Protein 1WLU (pdb70)

B-factor: mean 20.01, std 8.67, range [10.66, 49.27]

Foldseek 3Di:
DDDVVCVVQAKDWPDADAQKTKIKHFAAQVQADPVQWGDPVSLVVQQVVRVCRNVCSVPDKDWDDKDKFFDDTHHGGWIKMWIKGWDADDDFKTKIKIFIDTPRDGGMIMITMITHD

Organism: Thermus thermophilus (strain ATCC 27634 / DSM 579 / HB8) (NCBI:txid300852)

Structure (mmCIF, N/CA/C/O backbone):
data_1WLU
#
_entry.id   1WLU
#
_cell.length_a   76.804
_cell.length_b   76.804
_cell.length_c   155.701
_cell.angle_alpha   90.00
_cell.angle_beta   90.00
_cell.angle_gamma   90.00
#
_symmetry.space_group_name_H-M   'I 41 2 2'
#
loop_
_entity.id
_entity.type
_entity.pdbx_description
1 polymer 'phenylacetic acid degradation protein PaaI'
2 non-polymer 'CHLORIDE ION'
3 non-polymer GLYCEROL
4 water water
#
loop_
_atom_site.group_PDB
_atom_site.id
_atom_site.type_symbol
_atom_site.label_atom_id
_atom_site.label_alt_id
_atom_site.label_comp_id
_atom_site.label_asym_id
_atom_site.label_entity_id
_atom_site.label_seq_id
_atom_site.pdbx_PDB_ins_code
_atom_site.Cartn_x
_atom_site.Cartn_y
_atom_site.Cartn_z
_atom_site.occupancy
_atom_site.B_iso_or_equiv
_atom_site.auth_seq_id
_atom_site.auth_comp_id
_atom_site.auth_asym_id
_atom_site.auth_atom_id
_atom_site.pdbx_PDB_model_num
ATOM 1 N N . MET A 1 1 ? -4.399 19.454 23.073 1.00 26.89 1 MET A N 1
ATOM 2 C CA . MET A 1 1 ? -4.139 18.166 22.368 1.00 26.35 1 MET A CA 1
ATOM 3 C C . MET A 1 1 ? -3.680 17.106 23.361 1.00 25.63 1 MET A C 1
ATOM 4 O O . MET A 1 1 ? -2.626 17.232 23.984 1.00 25.82 1 MET A O 1
ATOM 9 N N . ARG A 1 2 ? -4.491 16.067 23.511 1.00 23.74 2 ARG A N 1
ATOM 10 C CA . ARG A 1 2 ? -4.171 14.965 24.402 1.00 22.47 2 ARG A CA 1
ATOM 11 C C . ARG A 1 2 ? -4.475 13.674 23.661 1.00 20.67 2 ARG A C 1
ATOM 12 O O . ARG A 1 2 ? -5.598 13.464 23.200 1.00 22.32 2 ARG A O 1
ATOM 20 N N . ASP A 1 3 ? -3.470 12.819 23.529 1.00 18.70 3 ASP A N 1
ATOM 21 C CA . ASP A 1 3 ? -3.654 11.549 22.842 1.00 17.15 3 ASP A CA 1
ATOM 22 C C . ASP A 1 3 ? -3.354 10.431 23.834 1.00 16.01 3 ASP A C 1
ATOM 23 O O . ASP A 1 3 ? -2.196 10.133 24.120 1.00 15.94 3 ASP A O 1
ATOM 28 N N . PRO A 1 4 ? -4.406 9.805 24.381 1.00 16.24 4 PRO A N 1
ATOM 29 C CA . PRO A 1 4 ? -4.248 8.720 25.353 1.00 15.91 4 PRO A CA 1
ATOM 30 C C . PRO A 1 4 ? -3.318 7.588 24.929 1.00 15.56 4 PRO A C 1
ATOM 31 O O . PRO A 1 4 ? -2.509 7.120 25.727 1.00 16.32 4 PRO A O 1
ATOM 35 N N . PHE A 1 5 ? -3.423 7.147 23.678 1.00 15.70 5 PHE A N 1
ATOM 36 C CA . PHE A 1 5 ? -2.577 6.054 23.214 1.00 15.07 5 PHE A CA 1
ATOM 37 C C . PHE A 1 5 ? -1.112 6.475 23.113 1.00 14.60 5 PHE A C 1
ATOM 38 O O . PHE A 1 5 ? -0.216 5.713 23.474 1.00 14.71 5 PHE A O 1
ATOM 46 N N . MET A 1 6 ? -0.858 7.686 22.623 1.00 13.87 6 MET A N 1
ATOM 47 C CA . MET A 1 6 ? 0.518 8.162 22.545 1.00 13.85 6 MET A CA 1
ATOM 48 C C . MET A 1 6 ? 1.098 8.199 23.957 1.00 14.37 6 MET A C 1
ATOM 49 O O . MET A 1 6 ? 2.235 7.794 24.186 1.00 14.39 6 MET A O 1
ATOM 54 N N . GLU A 1 7 ? 0.304 8.693 24.901 1.00 15.81 7 GLU A N 1
ATOM 55 C CA . GLU A 1 7 ? 0.740 8.780 26.287 1.00 16.61 7 GLU A CA 1
ATOM 56 C C . GLU A 1 7 ? 1.013 7.388 26.857 1.00 15.99 7 GLU A C 1
ATOM 57 O O . GLU A 1 7 ? 2.027 7.170 27.522 1.00 16.84 7 GLU A O 1
ATOM 63 N N . ALA A 1 8 ? 0.117 6.447 26.579 1.00 15.99 8 ALA A N 1
ATOM 64 C CA . ALA A 1 8 ? 0.273 5.082 27.074 1.00 15.99 8 ALA A CA 1
ATOM 65 C C . ALA A 1 8 ? 1.528 4.411 26.519 1.00 16.68 8 ALA A C 1
ATOM 66 O O . ALA A 1 8 ? 2.143 3.583 27.193 1.00 16.89 8 ALA A O 1
ATOM 68 N N . LEU A 1 9 ? 1.905 4.770 25.293 1.00 15.35 9 LEU A N 1
ATOM 69 C CA . LEU A 1 9 ? 3.089 4.201 24.655 1.00 15.26 9 LEU A CA 1
ATOM 70 C C . LEU A 1 9 ? 4.374 4.943 25.016 1.00 15.12 9 LEU A C 1
ATOM 71 O O . LEU A 1 9 ? 5.463 4.532 24.616 1.00 15.94 9 LEU A O 1
ATOM 76 N N . GLY A 1 10 ? 4.237 6.038 25.762 1.00 15.60 10 GLY A N 1
ATOM 77 C CA . GLY A 1 10 ? 5.393 6.819 26.170 1.00 15.89 10 GLY A CA 1
ATOM 78 C C . GLY A 1 10 ? 5.980 7.686 25.071 1.00 15.55 10 GLY A C 1
ATOM 79 O O . GLY A 1 10 ? 7.154 8.051 25.119 1.00 16.38 10 GLY A O 1
ATOM 80 N N . LEU A 1 11 ? 5.161 8.030 24.085 1.00 15.49 11 LEU A N 1
ATOM 81 C CA . LEU A 1 11 ? 5.627 8.842 22.969 1.00 15.68 11 LEU A CA 1
ATOM 82 C C . LEU A 1 11 ? 5.658 10.328 23.304 1.00 16.70 11 LEU A C 1
ATOM 83 O O . LEU A 1 11 ? 4.881 10.811 24.132 1.00 18.74 11 LEU A O 1
ATOM 88 N N . LYS A 1 12 ? 6.570 11.044 22.655 1.00 15.83 12 LYS A N 1
ATOM 89 C CA . LYS A 1 12 ? 6.717 12.479 22.861 1.00 16.25 12 LYS A CA 1
ATOM 90 C C . LYS A 1 12 ? 6.866 13.167 21.513 1.00 16.19 12 LYS A C 1
ATOM 91 O O . LYS A 1 12 ? 7.303 12.554 20.540 1.00 16.18 12 LYS A O 1
ATOM 97 N N . VAL A 1 13 ? 6.492 14.439 21.454 1.00 14.93 13 VAL A N 1
ATOM 98 C CA . VAL A 1 13 ? 6.605 15.197 20.217 1.00 14.53 13 VAL A CA 1
ATOM 99 C C . VAL A 1 13 ? 7.910 15.982 20.240 1.00 14.42 13 VAL A C 1
ATOM 100 O O . VAL A 1 13 ? 8.196 16.690 21.208 1.00 13.70 13 VAL A O 1
ATOM 104 N N . LEU A 1 14 ? 8.712 15.841 19.189 1.00 13.83 14 LEU A N 1
ATOM 105 C CA . LEU A 1 14 ? 9.980 16.555 19.103 1.00 14.23 14 LEU A CA 1
ATOM 106 C C . LEU A 1 14 ? 9.875 17.745 18.160 1.00 14.52 14 LEU A C 1
ATOM 107 O O . LEU A 1 14 ? 10.744 18.616 18.151 1.00 15.95 14 LEU A O 1
ATOM 112 N N . HIS A 1 15 ? 8.818 17.776 17.356 1.00 14.08 15 HIS A N 1
ATOM 113 C CA . HIS A 1 15 ? 8.616 18.887 16.440 1.00 14.60 15 HIS A CA 1
ATOM 114 C C . HIS A 1 15 ? 7.214 18.880 15.860 1.00 14.72 15 HIS A C 1
ATOM 115 O O . HIS A 1 15 ? 6.640 17.825 15.594 1.00 13.49 15 HIS A O 1
ATOM 122 N N . LEU A 1 16 ? 6.651 20.071 15.699 1.00 14.29 16 LEU A N 1
ATOM 123 C CA . LEU A 1 16 ? 5.332 20.218 15.108 1.00 14.64 16 LEU A CA 1
ATOM 124 C C . LEU A 1 16 ? 5.293 21.584 14.453 1.00 16.03 16 LEU A C 1
ATOM 125 O O . LEU A 1 16 ? 5.555 22.600 15.097 1.00 16.18 16 LEU A O 1
ATOM 130 N N . ALA A 1 17 ? 4.991 21.596 13.163 1.00 14.71 17 ALA A N 1
ATOM 131 C CA . ALA A 1 17 ? 4.911 22.826 12.390 1.00 14.96 17 ALA A CA 1
ATOM 132 C C . ALA A 1 17 ? 3.929 22.554 11.262 1.00 15.46 17 ALA A C 1
ATOM 133 O O . ALA A 1 17 ? 3.513 21.415 11.062 1.00 14.97 17 ALA A O 1
ATOM 135 N N . PRO A 1 18 ? 3.537 23.591 10.512 1.00 15.08 18 PRO A N 1
ATOM 136 C CA . PRO A 1 18 ? 2.588 23.368 9.419 1.00 14.65 18 PRO A CA 1
ATOM 137 C C . PRO A 1 18 ? 3.018 22.262 8.456 1.00 14.50 18 PRO A C 1
ATOM 138 O O . PRO A 1 18 ? 4.066 22.355 7.814 1.00 15.68 18 PRO A O 1
ATOM 142 N N . GLY A 1 19 ? 2.206 21.209 8.387 1.00 13.78 19 GLY A N 1
ATOM 143 C CA . GLY A 1 19 ? 2.476 20.092 7.495 1.00 14.19 19 GLY A CA 1
ATOM 144 C C . GLY A 1 19 ? 3.544 19.092 7.905 1.00 14.47 19 GLY A C 1
ATOM 145 O O . GLY A 1 19 ? 3.859 18.186 7.131 1.00 15.91 19 GLY A O 1
ATOM 146 N N . GLU A 1 20 ? 4.102 19.223 9.104 1.00 14.45 20 GLU A N 1
ATOM 147 C CA . GLU A 1 20 ? 5.144 18.297 9.527 1.00 15.84 20 GLU A CA 1
ATOM 148 C C . GLU A 1 20 ? 5.178 18.039 11.027 1.00 14.98 20 GLU A C 1
ATOM 149 O O . GLU A 1 20 ? 4.701 18.850 11.823 1.00 15.13 20 GLU A O 1
ATOM 155 N N . ALA A 1 21 ? 5.743 16.900 11.410 1.00 13.82 21 ALA A N 1
ATOM 156 C CA . ALA A 1 21 ? 5.839 16.538 12.815 1.00 13.87 21 ALA A CA 1
ATOM 157 C C . ALA A 1 21 ? 6.845 15.423 13.033 1.00 14.03 21 ALA A C 1
ATOM 158 O O . ALA A 1 21 ? 7.084 14.606 12.145 1.00 15.25 21 ALA A O 1
ATOM 160 N N . VAL A 1 22 ? 7.448 15.412 14.215 1.00 14.00 22 VAL A N 1
ATOM 161 C CA . VAL A 1 22 ? 8.389 14.368 14.592 1.00 13.94 22 VAL A CA 1
ATOM 162 C C . VAL A 1 22 ? 7.934 13.858 15.951 1.00 14.89 22 VAL A C 1
ATOM 163 O O . VAL A 1 22 ? 7.725 14.643 16.881 1.00 14.87 22 VAL A O 1
ATOM 167 N N . VAL A 1 23 ? 7.752 12.546 16.049 1.00 13.51 23 VAL A N 1
ATOM 168 C CA . VAL A 1 23 ? 7.330 11.896 17.284 1.00 14.19 23 VAL A CA 1
ATOM 169 C C . VAL A 1 23 ? 8.408 10.888 17.641 1.00 15.47 23 VAL A C 1
ATOM 170 O O . VAL A 1 23 ? 8.923 10.189 16.768 1.00 15.88 23 VAL A O 1
ATOM 174 N N . ALA A 1 24 ? 8.757 10.817 18.920 1.00 14.78 2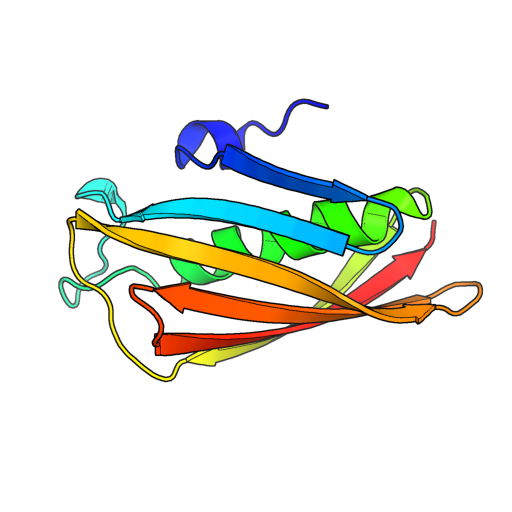4 ALA A N 1
ATOM 175 C CA . ALA A 1 24 ? 9.799 9.904 19.362 1.00 15.34 24 ALA A CA 1
ATOM 176 C C . ALA A 1 24 ? 9.349 9.015 20.504 1.00 15.26 24 ALA A C 1
ATOM 177 O O . ALA A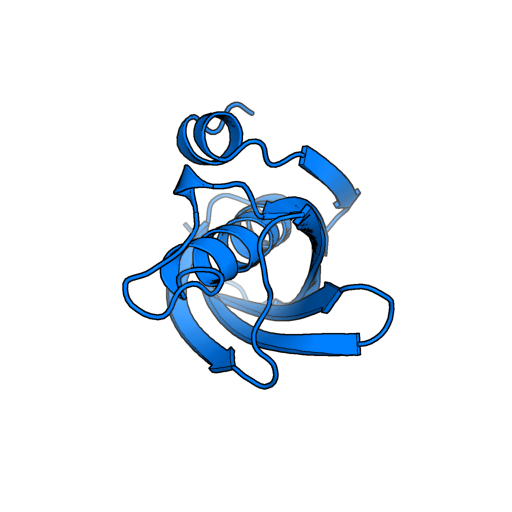 1 24 ? 8.418 9.340 21.242 1.00 16.04 24 ALA A O 1
ATOM 179 N N . GLY A 1 25 ? 10.027 7.885 20.644 1.00 15.11 25 GLY A N 1
ATOM 180 C CA . GLY A 1 25 ? 9.704 6.963 21.711 1.00 17.02 25 GLY A CA 1
ATOM 181 C C . GLY A 1 25 ? 10.850 6.001 21.926 1.00 17.52 25 GLY A C 1
ATOM 182 O O . GLY A 1 25 ? 11.848 6.037 21.209 1.00 19.57 25 GLY A O 1
ATOM 183 N N . GLU A 1 26 ? 10.716 5.153 22.934 1.00 17.54 26 GLU A N 1
ATOM 184 C CA . GLU A 1 26 ? 11.735 4.160 23.223 1.00 18.82 26 GLU A CA 1
ATOM 185 C C . GLU A 1 26 ? 11.026 2.819 23.265 1.00 17.77 26 GLU A C 1
ATOM 186 O O . GLU A 1 26 ? 9.914 2.720 23.783 1.00 18.26 26 GLU A O 1
ATOM 192 N N . VAL A 1 27 ? 11.654 1.796 22.700 1.00 16.49 27 VAL A N 1
ATOM 193 C CA . VAL A 1 27 ? 11.062 0.467 22.707 1.00 17.07 27 VAL A CA 1
ATOM 194 C C . VAL A 1 27 ? 11.202 -0.101 24.115 1.00 16.61 27 VAL A C 1
ATOM 195 O O . VAL A 1 27 ? 12.314 -0.329 24.592 1.00 19.21 27 VAL A O 1
ATOM 199 N N . ARG A 1 28 ? 10.071 -0.301 24.781 1.00 16.42 28 ARG A N 1
ATOM 200 C CA . ARG A 1 28 ? 10.066 -0.844 26.134 1.00 17.41 28 ARG A CA 1
ATOM 201 C C . ARG A 1 28 ? 9.776 -2.338 26.083 1.00 17.56 28 ARG A C 1
ATOM 202 O O . ARG A 1 28 ? 9.453 -2.886 25.028 1.00 16.90 28 ARG A O 1
ATOM 210 N N . ALA A 1 29 ? 9.889 -2.994 27.232 1.00 17.70 29 ALA A N 1
ATOM 211 C CA . ALA A 1 29 ? 9.642 -4.426 27.321 1.00 18.01 29 ALA A CA 1
ATOM 212 C C . ALA A 1 29 ? 8.236 -4.798 26.856 1.00 17.69 29 ALA A C 1
ATOM 213 O O . ALA A 1 29 ? 8.042 -5.834 26.218 1.00 18.38 29 ALA A O 1
ATOM 215 N N . ASP A 1 30 ? 7.260 -3.952 27.173 1.00 18.20 30 ASP A N 1
ATOM 216 C CA . ASP A 1 30 ? 5.873 -4.211 26.799 1.00 18.87 30 ASP A CA 1
ATOM 217 C C . ASP A 1 30 ? 5.571 -3.929 25.330 1.00 17.33 30 ASP A C 1
ATOM 218 O O . ASP A 1 30 ? 4.444 -4.123 24.885 1.00 17.72 30 ASP A O 1
ATOM 223 N N . HIS A 1 31 ? 6.580 -3.486 24.586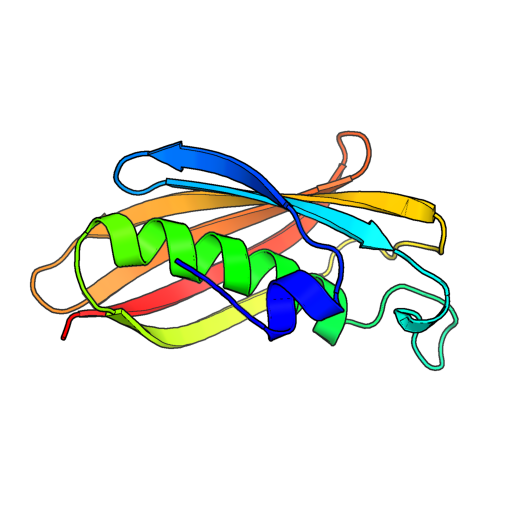 1.00 16.08 31 HIS A N 1
ATOM 224 C CA . HIS A 1 31 ? 6.414 -3.177 23.164 1.00 15.37 31 HIS A CA 1
ATOM 225 C C . HIS A 1 31 ? 6.947 -4.281 22.262 1.00 16.11 31 HIS A C 1
ATOM 226 O O . HIS A 1 31 ? 6.853 -4.186 21.038 1.00 16.31 31 HIS A O 1
ATOM 233 N N . LEU A 1 32 ? 7.507 -5.326 22.862 1.00 15.23 32 LEU A N 1
ATOM 234 C CA . LEU A 1 32 ? 8.058 -6.429 22.088 1.00 15.67 32 LEU A CA 1
ATOM 235 C C . LEU A 1 32 ? 6.984 -7.411 21.645 1.00 16.28 32 LEU A C 1
ATOM 236 O O . LEU A 1 32 ? 5.944 -7.545 22.290 1.00 16.91 32 LEU A O 1
ATOM 241 N N . ASN A 1 33 ? 7.248 -8.092 20.535 1.00 16.71 33 ASN A N 1
ATOM 242 C CA . ASN A 1 33 ? 6.320 -9.074 19.990 1.00 17.84 33 ASN A CA 1
ATOM 243 C C . ASN A 1 33 ? 6.785 -10.484 20.339 1.00 19.66 33 ASN A C 1
ATOM 244 O O . ASN A 1 33 ? 7.697 -10.664 21.147 1.00 19.93 33 ASN A O 1
ATOM 249 N N . LEU A 1 34 ? 6.158 -11.473 19.709 1.00 20.93 34 LEU A N 1
ATOM 250 C CA . LEU A 1 34 ? 6.489 -12.876 19.936 1.00 22.89 34 LEU A CA 1
ATOM 251 C C . LEU A 1 34 ? 7.891 -13.220 19.438 1.00 23.79 34 LEU A C 1
ATOM 252 O O . LEU A 1 34 ? 8.418 -14.287 19.749 1.00 25.37 34 LEU A O 1
ATOM 257 N N . HIS A 1 35 ? 8.486 -12.317 18.663 1.00 23.53 35 HIS A N 1
ATOM 258 C CA . HIS A 1 35 ? 9.828 -12.530 18.123 1.00 23.93 35 HIS A CA 1
ATOM 259 C C . HIS A 1 35 ? 10.890 -11.920 19.036 1.00 23.29 35 HIS A C 1
ATOM 260 O O . HIS A 1 35 ? 12.082 -12.198 18.889 1.00 24.42 35 HIS A O 1
ATOM 267 N N . GLY A 1 36 ? 10.460 -11.083 19.975 1.00 21.36 36 GLY A N 1
ATOM 268 C CA . GLY A 1 36 ? 11.407 -10.446 20.872 1.00 20.71 36 GLY A CA 1
ATOM 269 C C . GLY A 1 36 ? 11.930 -9.140 20.298 1.00 20.12 36 GLY A C 1
ATOM 270 O O . GLY A 1 36 ? 12.927 -8.595 20.772 1.00 21.13 36 GLY A O 1
ATOM 271 N N . THR A 1 37 ? 11.261 -8.644 19.263 1.00 19.52 37 THR A N 1
ATOM 272 C CA . THR A 1 37 ? 11.647 -7.388 18.629 1.00 18.69 37 THR A CA 1
ATOM 273 C C . THR A 1 37 ? 10.471 -6.426 18.744 1.00 16.68 37 THR A C 1
ATOM 274 O O . THR A 1 37 ? 9.376 -6.828 19.132 1.00 15.93 37 THR A O 1
ATOM 278 N N . ALA A 1 38 ? 10.690 -5.157 18.418 1.00 15.73 38 ALA A N 1
ATOM 279 C CA . ALA A 1 38 ? 9.612 -4.181 18.500 1.00 15.31 38 ALA A CA 1
ATOM 280 C C . ALA A 1 38 ? 8.433 -4.633 17.642 1.00 15.61 38 ALA A C 1
ATOM 281 O O . ALA A 1 38 ? 8.587 -4.905 16.451 1.00 16.72 38 ALA A O 1
ATOM 283 N N . HIS A 1 39 ? 7.258 -4.721 18.257 1.00 15.14 39 HIS A N 1
ATOM 284 C CA . HIS A 1 39 ? 6.048 -5.147 17.560 1.00 14.63 39 HIS A CA 1
ATOM 285 C C . HIS A 1 39 ? 5.755 -4.182 16.411 1.00 14.71 39 HIS A C 1
ATOM 286 O O . HIS A 1 39 ? 5.916 -2.966 16.549 1.00 14.79 39 HIS A O 1
ATOM 293 N N . GLY A 1 40 ? 5.338 -4.730 15.274 1.00 14.59 40 GLY A N 1
ATOM 294 C CA . GLY A 1 40 ? 5.035 -3.896 14.123 1.00 14.56 40 GLY A CA 1
ATOM 295 C C . GLY A 1 40 ? 4.003 -2.836 14.451 1.00 15.16 40 GLY A C 1
ATOM 296 O O . GLY A 1 40 ? 4.010 -1.744 13.875 1.00 15.04 40 GLY A O 1
ATOM 297 N N . GLY A 1 41 ? 3.107 -3.163 15.377 1.00 14.11 41 GLY A N 1
ATOM 298 C CA . GLY A 1 41 ? 2.070 -2.233 15.780 1.00 14.82 41 GLY A CA 1
ATOM 299 C C . GLY A 1 41 ? 2.615 -1.055 16.562 1.00 14.38 41 GLY A C 1
ATOM 300 O O . GLY A 1 41 ? 2.038 0.032 16.537 1.00 14.50 41 GLY A O 1
ATOM 301 N N . PHE A 1 42 ? 3.719 -1.266 17.273 1.00 14.45 42 PHE A N 1
ATOM 302 C CA . PHE A 1 42 ? 4.315 -0.176 18.032 1.00 13.41 42 PHE A CA 1
ATOM 303 C C . PHE A 1 42 ? 4.981 0.790 17.060 1.00 13.55 42 PHE A C 1
ATOM 304 O O . PHE A 1 42 ? 4.810 2.005 17.166 1.00 13.46 42 PHE A O 1
ATOM 312 N N . LEU A 1 43 ? 5.745 0.250 16.114 1.00 12.86 43 LEU A N 1
ATOM 313 C CA . LEU A 1 43 ? 6.420 1.089 15.133 1.00 13.05 43 LEU A CA 1
ATOM 314 C C . LEU A 1 43 ? 5.391 1.816 14.276 1.00 12.81 43 LEU A C 1
ATOM 315 O O . LEU A 1 43 ? 5.562 2.990 13.948 1.00 13.09 43 LEU A O 1
ATOM 320 N N . TYR A 1 44 ? 4.314 1.125 13.919 1.00 12.77 44 TYR A N 1
ATOM 321 C CA . TYR A 1 44 ? 3.270 1.757 13.127 1.00 13.18 44 TYR A CA 1
ATOM 322 C C . TYR A 1 44 ? 2.593 2.858 13.941 1.00 13.41 44 TYR A C 1
ATOM 323 O O . TYR A 1 44 ? 2.346 3.947 13.428 1.00 12.86 44 TYR A O 1
ATOM 332 N N . ALA A 1 45 ? 2.299 2.581 15.210 1.00 12.95 45 ALA A N 1
ATOM 333 C CA . ALA A 1 45 ? 1.653 3.576 16.061 1.00 13.18 45 ALA A CA 1
ATOM 334 C C . ALA A 1 45 ? 2.498 4.844 16.127 1.00 12.80 45 ALA A C 1
ATOM 335 O O . ALA A 1 45 ? 1.969 5.957 16.120 1.00 13.19 45 ALA A O 1
ATOM 337 N N . LEU A 1 46 ? 3.812 4.668 16.194 1.00 13.07 46 LEU A N 1
ATOM 338 C CA . LEU A 1 46 ? 4.734 5.795 16.242 1.00 12.68 46 LEU A CA 1
ATOM 339 C C . LEU A 1 46 ? 4.615 6.619 14.961 1.00 13.00 46 LEU A C 1
ATOM 340 O O . LEU A 1 46 ? 4.437 7.836 15.006 1.00 13.50 46 LEU A O 1
ATOM 345 N N . ALA A 1 47 ? 4.706 5.949 13.816 1.00 12.50 47 ALA A N 1
ATOM 346 C CA . ALA A 1 47 ? 4.612 6.635 12.532 1.00 12.56 47 ALA A CA 1
ATOM 347 C C . ALA A 1 47 ? 3.243 7.273 12.346 1.00 12.88 47 ALA A C 1
ATOM 348 O O . ALA A 1 47 ? 3.136 8.415 11.897 1.00 13.03 47 ALA A O 1
ATOM 350 N N . ASP A 1 48 ? 2.198 6.531 12.697 1.00 12.80 48 ASP A N 1
ATOM 351 C CA . ASP A 1 48 ? 0.832 7.014 12.565 1.00 13.20 48 ASP A CA 1
ATOM 352 C C . ASP A 1 48 ? 0.594 8.257 13.413 1.00 14.10 48 ASP A C 1
ATOM 353 O O . ASP A 1 48 ? -0.159 9.148 13.020 1.00 14.04 48 ASP A O 1
ATOM 358 N N . SER A 1 49 ? 1.231 8.314 14.578 1.00 13.59 49 SER A N 1
ATOM 359 C CA . SER A 1 49 ? 1.074 9.468 15.458 1.00 13.98 49 SER A CA 1
ATOM 360 C C . SER A 1 49 ? 1.683 10.721 14.826 1.00 13.60 49 SER A C 1
ATOM 361 O O . SER A 1 49 ? 1.093 11.799 14.892 1.00 13.99 49 SER A O 1
ATOM 364 N N . ALA A 1 50 ? 2.858 10.582 14.216 1.00 12.60 50 ALA A N 1
ATOM 365 C CA . ALA A 1 50 ? 3.501 11.718 13.558 1.00 12.22 50 ALA A CA 1
ATOM 366 C C . ALA A 1 50 ? 2.643 12.136 12.360 1.00 13.11 50 ALA A C 1
ATOM 367 O O . ALA A 1 50 ? 2.467 13.322 12.088 1.00 13.55 50 ALA A O 1
ATOM 369 N N . PHE A 1 51 ? 2.116 11.138 11.655 1.00 12.24 51 PHE A N 1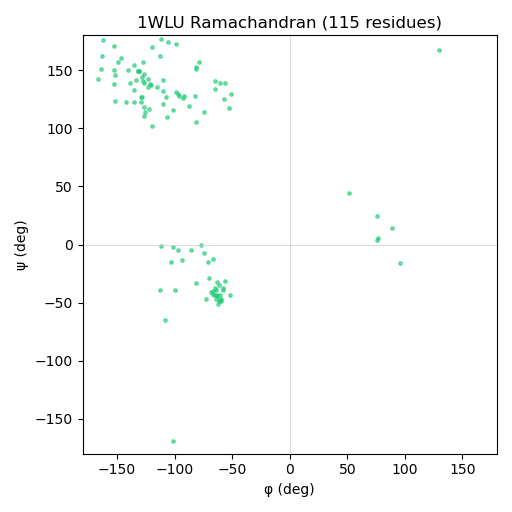
ATOM 370 C CA . PHE A 1 51 ? 1.242 11.318 10.496 1.00 12.17 51 PHE A CA 1
ATOM 371 C C . PHE A 1 51 ? -0.013 12.094 10.912 1.00 12.44 51 PHE A C 1
ATOM 372 O O . PHE A 1 51 ? -0.420 13.049 10.246 1.00 12.62 51 PHE A O 1
ATOM 380 N N . ALA A 1 52 ? -0.609 11.683 12.027 1.00 12.59 52 ALA A N 1
ATOM 381 C CA . ALA A 1 52 ? -1.807 12.331 12.546 1.00 14.10 52 ALA A CA 1
ATOM 382 C C . ALA A 1 52 ? -1.554 13.791 12.900 1.00 14.58 52 ALA A C 1
ATOM 383 O O . ALA A 1 52 ? -2.320 14.675 12.516 1.00 14.42 52 ALA A O 1
ATOM 385 N N . LEU A 1 53 ? -0.478 14.046 13.634 1.00 13.94 53 LEU A N 1
ATOM 386 C CA . LEU A 1 53 ? -0.164 15.411 14.028 1.00 14.60 53 LEU A CA 1
ATOM 387 C C . LEU A 1 53 ? 0.155 16.296 12.826 1.00 14.71 53 LEU A C 1
ATOM 388 O O . LEU A 1 53 ? -0.369 17.406 12.710 1.00 15.21 53 LEU A O 1
ATOM 393 N N . ALA A 1 54 ? 1.000 15.809 11.923 1.00 14.02 54 ALA A N 1
ATOM 394 C CA . ALA A 1 54 ? 1.355 16.596 10.747 1.00 14.59 54 ALA A CA 1
ATOM 395 C C . ALA A 1 54 ? 0.128 16.929 9.904 1.00 14.48 54 ALA A C 1
ATOM 396 O O . ALA A 1 54 ? -0.074 18.076 9.511 1.00 15.13 54 ALA A O 1
ATOM 398 N N . SER A 1 55 ? -0.695 15.926 9.623 1.00 13.82 55 SER A N 1
ATOM 399 C CA . SER A 1 55 ? -1.874 16.152 8.802 1.00 13.61 55 SER A CA 1
ATOM 400 C C . SER A 1 55 ? -2.902 17.074 9.448 1.00 14.64 55 SER A C 1
ATOM 401 O O . SER A 1 55 ? -3.519 17.893 8.767 1.00 15.80 55 SER A O 1
ATOM 404 N N . ASN A 1 56 ? -3.078 16.962 10.759 1.00 15.20 56 ASN A N 1
ATOM 405 C CA . ASN A 1 56 ? -4.063 17.795 11.427 1.00 15.44 56 ASN A CA 1
ATOM 406 C C . ASN A 1 56 ? -3.659 19.253 11.603 1.00 16.42 56 ASN A C 1
ATOM 407 O O . ASN A 1 56 ? -4.478 20.073 12.012 1.00 16.70 56 ASN A O 1
ATOM 412 N N . THR A 1 57 ? -2.412 19.589 11.283 1.00 15.32 57 THR A N 1
ATOM 413 C CA . THR A 1 57 ? -1.992 20.988 11.373 1.00 15.90 57 THR A CA 1
ATOM 414 C C . THR A 1 57 ? -2.681 21.752 10.243 1.00 16.85 57 THR A C 1
ATOM 415 O O . THR A 1 57 ? -2.711 22.981 10.247 1.00 18.51 57 THR A O 1
ATOM 419 N N . ARG A 1 58 ? -3.225 21.019 9.273 1.00 16.04 58 ARG A N 1
ATOM 420 C CA . ARG A 1 58 ? -3.912 21.631 8.133 1.00 16.33 58 ARG A CA 1
ATOM 421 C C . ARG A 1 58 ? -5.420 21.678 8.344 1.00 17.90 58 ARG A C 1
ATOM 422 O O . ARG A 1 58 ? -6.152 22.239 7.527 1.00 21.87 58 ARG A O 1
ATOM 430 N N . GLY A 1 59 ? -5.877 21.082 9.438 1.00 17.31 59 GLY A N 1
ATOM 431 C CA . GLY A 1 59 ? -7.298 21.034 9.727 1.00 18.39 59 GLY A CA 1
ATOM 432 C C . GLY A 1 59 ? -7.672 19.597 10.034 1.00 19.14 59 GLY A C 1
ATOM 433 O O . GLY A 1 59 ? -6.874 18.693 9.781 1.00 18.53 59 GLY A O 1
ATOM 434 N N . PRO A 1 60 ? -8.871 19.345 10.575 1.00 19.22 60 PRO A N 1
ATOM 435 C CA . PRO A 1 60 ? -9.311 17.986 10.906 1.00 19.04 60 PRO A CA 1
ATOM 436 C C . PRO A 1 60 ? -9.159 17.015 9.742 1.00 17.97 60 PRO A C 1
ATOM 437 O O . PRO A 1 60 ? -9.614 17.285 8.631 1.00 18.67 60 PRO A O 1
ATOM 441 N N . ALA A 1 61 ? -8.523 15.880 10.011 1.00 17.87 61 ALA A N 1
ATOM 442 C CA . ALA A 1 61 ? -8.306 14.874 8.979 1.00 18.04 61 ALA A CA 1
ATOM 443 C C . ALA A 1 61 ? -8.219 13.487 9.593 1.00 18.65 61 ALA A C 1
ATOM 444 O O . ALA A 1 61 ? -7.721 13.323 10.707 1.00 20.51 61 ALA A O 1
ATOM 446 N N . VAL A 1 62 ? -8.711 12.495 8.859 1.00 17.81 62 VAL A N 1
ATOM 447 C CA . VAL A 1 62 ? -8.676 11.114 9.317 1.00 18.24 62 VAL A CA 1
ATOM 448 C C . VAL A 1 62 ? -8.027 10.250 8.247 1.00 16.25 62 VAL A C 1
ATOM 449 O O . VAL A 1 62 ? -8.172 10.503 7.050 1.00 16.24 62 VAL A O 1
ATOM 453 N N . ALA A 1 63 ? -7.310 9.226 8.687 1.00 15.72 63 ALA A N 1
ATOM 454 C CA . ALA A 1 63 ? -6.623 8.337 7.766 1.00 14.17 63 ALA A CA 1
ATOM 455 C C . ALA A 1 63 ? -7.552 7.542 6.866 1.00 14.23 63 ALA A C 1
ATOM 456 O O . ALA A 1 63 ? -8.617 7.090 7.290 1.00 13.92 63 ALA A O 1
ATOM 458 N N . LEU A 1 64 ? -7.137 7.391 5.613 1.00 12.51 64 LEU A N 1
ATOM 459 C CA . LEU A 1 64 ? -7.867 6.593 4.641 1.00 12.41 64 LEU A CA 1
ATOM 460 C C . LEU A 1 64 ? -7.045 5.329 4.400 1.00 12.24 64 LEU A C 1
ATOM 461 O O . LEU A 1 64 ? -7.474 4.229 4.740 1.00 11.65 64 LEU A O 1
ATOM 466 N N . SER A 1 65 ? -5.850 5.500 3.837 1.00 12.13 65 SER A N 1
ATOM 467 C CA . SER A 1 65 ? -4.969 4.375 3.531 1.00 12.04 65 SER A CA 1
ATOM 468 C C . SER A 1 65 ? -3.529 4.650 3.934 1.00 12.09 65 SER A C 1
ATOM 469 O O . SER A 1 65 ? -2.985 5.710 3.628 1.00 12.27 65 SER A O 1
ATOM 472 N N . CYS A 1 66 ? -2.914 3.681 4.606 1.00 11.58 66 CYS A N 1
ATOM 473 C CA . CYS A 1 66 ? -1.532 3.813 5.047 1.00 12.08 66 CYS A CA 1
ATOM 474 C C . CYS A 1 66 ? -0.730 2.566 4.721 1.00 12.36 66 CYS A C 1
ATOM 475 O O . CYS A 1 66 ? -1.232 1.445 4.826 1.00 13.36 66 CYS A O 1
ATOM 478 N N . ARG A 1 67 ? 0.520 2.772 4.324 1.00 11.24 67 ARG A N 1
ATOM 479 C CA . ARG A 1 67 ? 1.423 1.677 3.999 1.00 11.34 67 ARG A CA 1
ATOM 480 C C . ARG A 1 67 ? 2.625 1.762 4.922 1.00 10.66 67 ARG A C 1
ATOM 481 O O . ARG A 1 67 ? 3.152 2.848 5.179 1.00 11.59 67 ARG A O 1
ATOM 489 N N . MET A 1 68 ? 3.048 0.612 5.429 1.00 11.26 68 MET A N 1
ATOM 490 C CA . MET A 1 68 ? 4.196 0.545 6.314 1.00 11.72 68 MET A CA 1
ATOM 491 C C . MET A 1 68 ? 5.172 -0.486 5.757 1.00 11.31 68 MET A C 1
ATOM 492 O O . MET A 1 68 ? 4.826 -1.663 5.618 1.00 10.91 68 MET A O 1
ATOM 497 N N . ASP A 1 69 ? 6.376 -0.034 5.417 1.00 11.17 69 ASP A N 1
ATOM 498 C CA . ASP A 1 69 ? 7.419 -0.909 4.891 1.00 11.29 69 ASP A CA 1
ATOM 499 C C . ASP A 1 69 ? 8.495 -1.032 5.964 1.00 11.76 69 ASP A C 1
ATOM 500 O O . ASP A 1 69 ? 9.073 -0.034 6.389 1.00 11.76 69 ASP A O 1
ATOM 505 N N . TYR A 1 70 ? 8.748 -2.262 6.400 1.00 11.33 70 TYR A N 1
ATOM 506 C CA . TYR A 1 70 ? 9.723 -2.540 7.456 1.00 11.41 70 TYR A CA 1
ATOM 507 C C . TYR A 1 70 ? 11.075 -2.957 6.897 1.00 11.73 70 TYR A C 1
ATOM 508 O O . TYR A 1 70 ? 11.152 -3.870 6.073 1.00 12.10 70 TYR A O 1
ATOM 517 N N . PHE A 1 71 ? 12.143 -2.308 7.363 1.00 12.26 71 PHE A N 1
ATOM 518 C CA . PHE A 1 71 ? 13.485 -2.622 6.868 1.00 12.70 71 PHE A CA 1
ATOM 519 C C . PHE A 1 71 ? 14.427 -3.264 7.877 1.00 14.34 71 PHE A C 1
ATOM 520 O O . PHE A 1 71 ? 15.210 -4.145 7.519 1.00 15.75 71 PHE A O 1
ATOM 528 N N . ARG A 1 72 ? 14.367 -2.812 9.126 1.00 16.05 72 ARG A N 1
ATOM 529 C CA . ARG A 1 72 ? 15.259 -3.329 10.159 1.00 17.35 72 ARG A CA 1
ATOM 530 C C . ARG A 1 72 ? 14.529 -3.529 11.480 1.00 17.34 72 ARG A C 1
ATOM 531 O O . ARG A 1 72 ? 13.707 -2.706 11.870 1.00 17.83 72 ARG A O 1
ATOM 539 N N . PRO A 1 73 ? 14.820 -4.632 12.185 1.00 17.43 73 PRO A N 1
ATOM 540 C CA . PRO A 1 73 ? 14.166 -4.891 13.470 1.00 18.13 73 PRO A CA 1
ATOM 541 C C . PRO A 1 73 ? 14.818 -4.062 14.575 1.00 17.57 73 PRO A C 1
ATOM 542 O O . PRO A 1 73 ? 15.969 -3.640 14.446 1.00 18.75 73 PRO A O 1
ATOM 546 N N . LEU A 1 74 ? 14.074 -3.817 15.648 1.00 16.74 74 LEU A N 1
ATOM 547 C CA . LEU A 1 74 ? 14.594 -3.057 16.782 1.00 17.88 74 LEU A CA 1
ATOM 548 C C . LEU A 1 74 ? 14.375 -3.833 18.071 1.00 17.31 74 LEU A C 1
ATOM 549 O O . LEU A 1 74 ? 13.368 -4.522 18.231 1.00 18.35 74 LEU A O 1
ATOM 554 N N . GLY A 1 75 ? 15.325 -3.718 18.991 1.00 17.82 75 GLY A N 1
ATOM 555 C CA . GLY A 1 75 ? 15.204 -4.418 20.255 1.00 18.59 75 GLY A CA 1
ATOM 556 C C . GLY A 1 75 ? 14.852 -3.477 21.388 1.00 18.99 75 GLY A C 1
ATOM 557 O O . GLY A 1 75 ? 14.802 -2.258 21.204 1.00 18.45 75 GLY A O 1
ATOM 558 N N . ALA A 1 76 ? 14.603 -4.040 22.565 1.00 19.91 76 ALA A N 1
ATOM 559 C CA . ALA A 1 76 ? 14.262 -3.236 23.728 1.00 20.21 76 ALA A CA 1
ATOM 560 C C . ALA A 1 76 ? 15.356 -2.208 23.987 1.00 19.52 76 ALA A C 1
ATOM 561 O O . ALA A 1 76 ? 16.546 -2.510 23.869 1.00 19.83 76 ALA A O 1
ATOM 563 N N . GLY A 1 77 ? 14.945 -0.992 24.330 1.00 18.94 77 GLY A N 1
ATOM 564 C CA . GLY A 1 77 ? 15.900 0.064 24.611 1.00 18.91 77 GLY A CA 1
ATOM 565 C C . GLY A 1 77 ? 16.195 0.982 23.441 1.00 19.20 77 GLY A C 1
ATOM 566 O O . GLY A 1 77 ? 16.744 2.068 23.622 1.00 20.43 77 GLY A O 1
ATOM 567 N N . ALA A 1 78 ? 15.833 0.557 22.236 1.00 17.76 78 ALA A N 1
ATOM 568 C CA . ALA A 1 78 ? 16.085 1.372 21.057 1.00 17.20 78 ALA A CA 1
ATOM 569 C C . ALA A 1 78 ? 15.288 2.670 21.076 1.00 17.21 78 ALA A C 1
ATOM 570 O O . ALA A 1 78 ? 14.095 2.676 21.389 1.00 17.73 78 ALA A O 1
ATOM 572 N N . ARG A 1 79 ? 15.968 3.766 20.758 1.00 17.80 79 ARG A N 1
ATOM 573 C CA . ARG A 1 79 ? 15.343 5.081 20.682 1.00 18.71 79 ARG A CA 1
ATOM 574 C C . ARG A 1 79 ? 14.943 5.228 19.221 1.00 18.14 79 ARG A C 1
ATOM 575 O O . ARG A 1 79 ? 15.777 5.075 18.326 1.00 19.11 79 ARG A O 1
ATOM 583 N N . VAL A 1 80 ? 13.674 5.524 18.976 1.00 16.66 80 VAL A N 1
ATOM 584 C CA . VAL A 1 80 ? 13.191 5.648 17.610 1.00 16.32 80 VAL A CA 1
ATOM 585 C C . VAL A 1 80 ? 12.380 6.923 17.400 1.00 15.66 80 VAL A C 1
ATOM 586 O O . VAL A 1 80 ? 11.735 7.422 18.322 1.00 15.37 80 VAL A O 1
ATOM 590 N N . GLU A 1 81 ? 12.432 7.444 16.178 1.00 14.76 81 GLU A N 1
ATOM 591 C CA . GLU A 1 81 ? 11.718 8.660 15.803 1.00 16.08 81 GLU A CA 1
ATOM 592 C C . GLU A 1 81 ? 10.947 8.450 14.509 1.00 14.18 81 GLU A C 1
ATOM 593 O O . GLU A 1 81 ? 11.360 7.668 13.653 1.00 15.02 81 GLU A O 1
ATOM 599 N N . ALA A 1 82 ? 9.830 9.155 14.374 1.00 13.16 82 ALA A N 1
ATOM 600 C CA . ALA A 1 82 ? 9.023 9.104 13.160 1.00 13.12 82 ALA A CA 1
ATOM 601 C C . ALA A 1 82 ? 8.944 10.548 12.672 1.00 13.42 82 ALA A C 1
ATOM 602 O O . ALA A 1 82 ? 8.417 11.423 13.366 1.00 13.76 82 ALA A O 1
ATOM 604 N N . ARG A 1 83 ? 9.495 10.790 11.487 1.00 12.51 83 ARG A N 1
ATOM 605 C CA . ARG A 1 83 ? 9.536 12.122 10.893 1.00 13.17 83 ARG A CA 1
ATOM 606 C C . ARG A 1 83 ? 8.553 12.229 9.738 1.00 13.01 83 ARG A C 1
ATOM 607 O O . ARG A 1 83 ? 8.765 11.638 8.677 1.00 12.84 83 ARG A O 1
ATOM 615 N N . ALA A 1 84 ? 7.484 12.993 9.946 1.00 12.51 84 ALA A N 1
ATOM 616 C CA . ALA A 1 84 ? 6.448 13.162 8.935 1.00 11.56 84 ALA A CA 1
ATOM 617 C C . ALA A 1 84 ? 6.590 14.453 8.144 1.00 13.06 84 ALA A C 1
ATOM 618 O O . ALA A 1 84 ? 6.769 15.528 8.717 1.00 13.63 84 ALA A O 1
ATOM 620 N N . VAL A 1 85 ? 6.518 14.331 6.823 1.00 12.52 85 VAL A N 1
ATOM 621 C CA . VAL A 1 85 ? 6.601 15.480 5.931 1.00 13.33 85 VAL A CA 1
ATOM 622 C C . VAL A 1 85 ? 5.450 15.391 4.936 1.00 13.91 85 VAL A C 1
ATOM 623 O O . VAL A 1 85 ? 5.006 14.302 4.572 1.00 14.08 85 VAL A O 1
ATOM 627 N N . GLU A 1 86 ? 4.971 16.546 4.496 1.00 13.36 86 GLU A N 1
ATOM 628 C CA . GLU A 1 86 ? 3.856 16.614 3.563 1.00 12.99 86 GLU A CA 1
ATOM 629 C C . GLU A 1 86 ? 4.304 16.405 2.120 1.00 13.97 86 GLU A C 1
ATOM 630 O O . GLU A 1 86 ? 5.220 17.076 1.643 1.00 15.72 86 GLU A O 1
ATOM 636 N N . VAL A 1 87 ? 3.645 15.473 1.436 1.00 13.11 87 VAL A N 1
ATOM 637 C CA . VAL A 1 87 ? 3.961 15.147 0.046 1.00 14.78 87 VAL A CA 1
ATOM 638 C C . VAL A 1 87 ? 2.980 15.830 -0.905 1.00 14.24 87 VAL A C 1
ATOM 639 O O . VAL A 1 87 ? 3.361 16.309 -1.974 1.00 14.95 87 VAL A O 1
ATOM 643 N N . ASN A 1 88 ? 1.713 15.868 -0.511 1.00 13.29 88 ASN A N 1
ATOM 644 C CA . ASN A 1 88 ? 0.680 16.499 -1.320 1.00 13.18 88 ASN A CA 1
ATOM 645 C C . ASN A 1 88 ? -0.450 16.998 -0.444 1.00 13.88 88 ASN A C 1
ATOM 646 O O . ASN A 1 88 ? -0.870 16.316 0.491 1.00 13.88 88 ASN A O 1
ATOM 651 N N . LEU A 1 89 ? -0.936 18.196 -0.747 1.00 14.57 89 LEU A N 1
ATOM 652 C CA . LEU A 1 89 ? -2.051 18.770 -0.014 1.00 14.61 89 LEU A CA 1
ATOM 653 C C . LEU A 1 89 ? -3.117 19.176 -1.025 1.00 15.37 89 LEU A C 1
ATOM 654 O O . LEU A 1 89 ? -2.918 20.100 -1.816 1.00 16.81 89 LEU A O 1
ATOM 659 N N . SER A 1 90 ? -4.235 18.459 -1.016 1.00 15.51 90 SER A N 1
ATOM 660 C CA . SER A 1 90 ? -5.343 18.753 -1.916 1.00 16.36 90 SER A CA 1
ATOM 661 C C . SER A 1 90 ? -6.505 19.272 -1.079 1.00 17.07 90 SER A C 1
ATOM 662 O O . SER A 1 90 ? -6.416 19.326 0.145 1.00 17.08 90 SER A O 1
ATOM 665 N N . ARG A 1 91 ? -7.593 19.653 -1.738 1.00 19.19 91 ARG A N 1
ATOM 666 C CA . ARG A 1 91 ? -8.751 20.180 -1.031 1.00 20.28 91 ARG A CA 1
ATOM 667 C C . ARG A 1 91 ? -9.378 19.202 -0.039 1.00 19.39 91 ARG A C 1
ATOM 668 O O . ARG A 1 91 ? -9.642 19.565 1.108 1.00 19.97 91 ARG A O 1
ATOM 676 N N . ARG A 1 92 ? -9.606 17.963 -0.467 1.00 18.40 92 ARG A N 1
ATOM 677 C CA . ARG A 1 92 ? -10.234 16.980 0.412 1.00 18.31 92 ARG A CA 1
ATOM 678 C C . ARG A 1 92 ? -9.356 15.816 0.862 1.00 15.75 92 ARG A C 1
ATOM 679 O O . ARG A 1 92 ? -9.808 14.959 1.621 1.00 16.45 92 ARG A O 1
ATOM 687 N N . THR A 1 93 ? -8.110 15.783 0.401 1.00 15.14 93 THR A N 1
ATOM 688 C CA . THR A 1 93 ? -7.187 14.718 0.787 1.00 15.02 93 THR A CA 1
ATOM 689 C C . THR A 1 93 ? -5.769 15.267 0.870 1.00 13.95 93 THR A C 1
ATOM 690 O O . THR A 1 93 ? -5.469 16.321 0.316 1.00 14.62 93 THR A O 1
ATOM 694 N N . ALA A 1 94 ? -4.901 14.554 1.578 1.00 13.33 94 ALA A N 1
ATOM 695 C CA . ALA A 1 94 ? -3.507 14.957 1.722 1.00 12.78 94 ALA A CA 1
ATOM 696 C C . ALA A 1 94 ? -2.681 13.701 1.963 1.00 13.14 94 ALA A C 1
ATOM 697 O O . ALA A 1 94 ? -3.175 12.725 2.527 1.00 13.16 94 ALA A O 1
ATOM 699 N N . THR A 1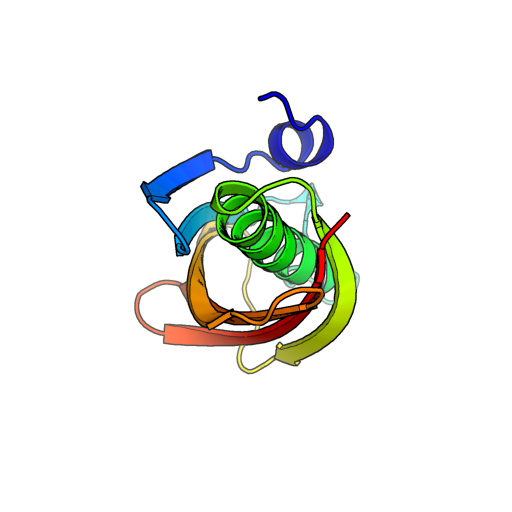 95 ? -1.425 13.728 1.531 1.00 12.88 95 THR A N 1
ATOM 700 C CA . THR A 1 95 ? -0.546 12.578 1.678 1.00 12.70 95 THR A CA 1
ATOM 701 C C . THR A 1 95 ? 0.761 12.970 2.355 1.00 12.57 95 THR A C 1
ATOM 702 O O . THR A 1 95 ? 1.315 14.040 2.091 1.00 12.68 95 THR A O 1
ATOM 706 N N . TYR A 1 96 ? 1.238 12.090 3.232 1.00 12.06 96 TYR A N 1
ATOM 707 C CA . TYR A 1 96 ? 2.461 12.322 3.988 1.00 11.99 96 TYR A CA 1
ATOM 708 C C . TYR A 1 96 ? 3.399 11.131 3.959 1.00 11.98 96 TYR A C 1
ATOM 709 O O . TYR A 1 96 ? 2.961 9.983 3.870 1.00 13.32 96 TYR A O 1
ATOM 718 N N . ARG A 1 97 ? 4.693 11.422 4.028 1.00 12.15 97 ARG A N 1
ATOM 719 C CA . ARG A 1 97 ? 5.720 10.393 4.084 1.00 13.00 97 ARG A CA 1
ATOM 720 C C . ARG A 1 97 ? 6.289 10.469 5.492 1.00 13.26 97 ARG A C 1
ATOM 721 O O . ARG A 1 97 ? 6.602 11.556 5.982 1.00 13.98 97 ARG A O 1
ATOM 729 N N . VAL A 1 98 ? 6.412 9.321 6.145 1.00 11.77 98 VAL A N 1
ATOM 730 C CA . VAL A 1 98 ? 6.950 9.286 7.493 1.00 12.16 98 VAL A CA 1
ATOM 731 C C . VAL A 1 98 ? 8.119 8.318 7.577 1.00 12.97 98 VAL A C 1
ATOM 732 O O . VAL A 1 98 ? 7.957 7.110 7.395 1.00 13.39 98 VAL A O 1
ATOM 736 N N . GLU A 1 99 ? 9.303 8.857 7.834 1.00 12.66 99 GLU A N 1
ATOM 737 C CA . GLU A 1 99 ? 10.493 8.034 7.964 1.00 13.04 99 GLU A CA 1
ATOM 738 C C . GLU A 1 99 ? 10.682 7.650 9.425 1.00 13.23 99 GLU A C 1
ATOM 739 O O . GLU A 1 99 ? 10.657 8.508 10.309 1.00 13.95 99 GLU A O 1
ATOM 745 N N . VAL A 1 100 ? 10.842 6.356 9.676 1.00 13.19 100 VAL A N 1
ATOM 746 C CA . VAL A 1 100 ? 11.055 5.856 11.031 1.00 12.75 100 VAL A CA 1
ATOM 747 C C . VAL A 1 100 ? 12.553 5.601 11.130 1.00 13.08 100 VAL A C 1
ATOM 748 O O . VAL A 1 100 ? 13.102 4.753 10.420 1.00 14.13 100 VAL A O 1
ATOM 752 N N . VAL A 1 101 ? 13.203 6.351 12.014 1.00 13.69 101 VAL A N 1
ATOM 753 C CA . VAL A 1 101 ? 14.648 6.295 12.174 1.00 14.53 101 VAL A CA 1
ATOM 754 C C . VAL A 1 101 ? 15.125 5.970 13.583 1.00 15.56 101 VAL A C 1
ATOM 755 O O . VAL A 1 101 ? 14.536 6.408 14.569 1.00 15.88 101 VAL A O 1
ATOM 759 N N . SER A 1 102 ? 16.200 5.196 13.669 1.00 15.52 102 SER A N 1
ATOM 760 C CA . SER A 1 102 ? 16.790 4.845 14.956 1.00 16.46 102 SER A CA 1
ATOM 761 C C . SER A 1 102 ? 18.299 4.835 14.779 1.00 18.24 102 SER A C 1
ATOM 762 O O . SER A 1 102 ? 18.826 4.121 13.927 1.00 18.46 102 SER A O 1
ATOM 765 N N . GLU A 1 103 ? 18.984 5.646 15.578 1.00 20.67 103 GLU A N 1
ATOM 766 C CA . GLU A 1 103 ? 20.437 5.747 15.517 1.00 23.73 103 GLU A CA 1
ATOM 767 C C . GLU A 1 103 ? 20.939 6.004 14.096 1.00 23.30 103 GLU A C 1
ATOM 768 O O . GLU A 1 103 ? 21.896 5.377 13.641 1.00 24.84 103 GLU A O 1
ATOM 774 N N . GLY A 1 104 ? 20.276 6.924 13.400 1.00 22.56 104 GLY A N 1
ATOM 775 C CA . GLY A 1 104 ? 20.675 7.278 12.049 1.00 22.94 104 GLY A CA 1
ATOM 776 C C . GLY A 1 104 ? 20.337 6.299 10.939 1.00 22.49 104 GLY A C 1
ATOM 777 O O . GLY A 1 104 ? 20.716 6.518 9.789 1.00 25.29 104 GLY A O 1
ATOM 778 N N . LYS A 1 105 ? 19.627 5.225 11.266 1.00 20.64 105 LYS A N 1
ATOM 779 C CA . LYS A 1 105 ? 19.259 4.231 10.261 1.00 19.53 105 LYS A CA 1
ATOM 780 C C . LYS A 1 105 ? 17.762 4.262 9.973 1.00 17.21 105 LYS A C 1
ATOM 781 O O . LYS A 1 105 ? 16.956 4.446 10.884 1.00 16.11 105 LYS A O 1
ATOM 787 N N . LEU A 1 106 ? 17.394 4.083 8.707 1.00 16.82 106 LEU A N 1
ATOM 788 C CA . LEU A 1 106 ? 15.983 4.070 8.325 1.00 15.70 106 LEU A CA 1
ATOM 789 C C . LEU A 1 106 ? 15.433 2.680 8.629 1.00 15.53 106 LEU A C 1
ATOM 790 O O . LEU A 1 106 ? 15.717 1.712 7.921 1.00 16.46 106 LEU A O 1
ATOM 795 N N . VAL A 1 107 ? 14.646 2.602 9.694 1.00 13.82 107 VAL A N 1
ATOM 796 C CA . VAL A 1 107 ? 14.050 1.356 10.164 1.00 15.31 107 VAL A CA 1
ATOM 797 C C . VAL A 1 107 ? 12.786 0.966 9.400 1.00 13.64 107 VAL A C 1
ATOM 798 O O . VAL A 1 107 ? 12.502 -0.220 9.216 1.00 13.29 107 VAL A O 1
ATOM 802 N N . ALA A 1 108 ? 12.030 1.966 8.960 1.00 12.93 108 ALA A N 1
ATOM 803 C CA . ALA A 1 108 ? 10.792 1.721 8.228 1.00 11.65 108 ALA A CA 1
ATOM 804 C C . ALA A 1 108 ? 10.349 2.979 7.503 1.00 11.84 108 ALA A C 1
ATOM 805 O O . ALA A 1 108 ? 10.800 4.081 7.816 1.00 12.64 108 ALA A O 1
ATOM 807 N N . LEU A 1 109 ? 9.468 2.797 6.526 1.00 11.90 109 LEU A N 1
ATOM 808 C CA . LEU A 1 109 ? 8.926 3.903 5.747 1.00 12.13 109 LEU A CA 1
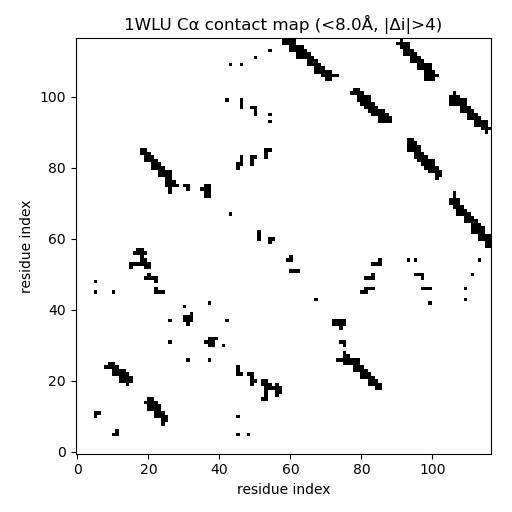ATOM 809 C C . LEU A 1 109 ? 7.409 3.784 5.756 1.00 12.44 109 LEU A C 1
ATOM 810 O O . LEU A 1 109 ? 6.855 2.741 5.406 1.00 12.12 109 LEU A O 1
ATOM 815 N N . PHE A 1 110 ? 6.748 4.865 6.149 1.00 12.54 110 PHE A N 1
ATOM 816 C CA . PHE A 1 110 ? 5.294 4.921 6.225 1.00 12.38 110 PHE A CA 1
ATOM 817 C C . PHE A 1 110 ? 4.802 5.940 5.201 1.00 12.19 110 PHE A C 1
ATOM 818 O O . PHE A 1 110 ? 5.372 7.019 5.059 1.00 13.70 110 PHE A O 1
ATOM 826 N N . THR A 1 111 ? 3.762 5.570 4.465 1.00 11.17 111 TH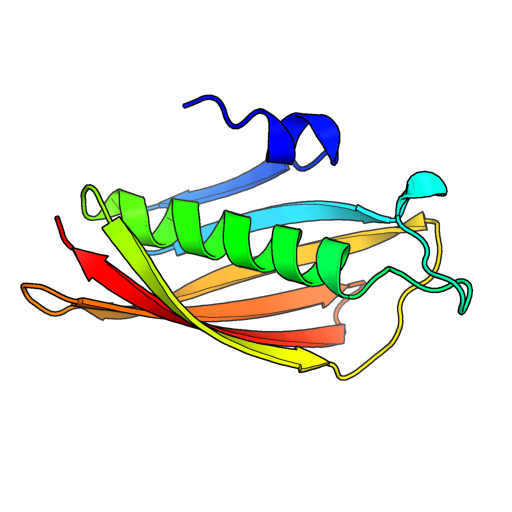R A N 1
ATOM 827 C CA . THR A 1 111 ? 3.173 6.443 3.458 1.00 12.05 111 THR A CA 1
ATOM 828 C C . THR A 1 111 ? 1.679 6.449 3.754 1.00 12.66 111 THR A C 1
ATOM 829 O O . THR A 1 111 ? 1.050 5.395 3.770 1.00 14.43 111 THR A O 1
ATOM 833 N N . GLY A 1 112 ? 1.103 7.621 3.994 1.00 12.42 112 GLY A N 1
ATOM 834 C CA . GLY A 1 112 ? -0.313 7.657 4.310 1.00 12.68 112 GLY A CA 1
ATOM 835 C C . GLY A 1 112 ? -1.094 8.804 3.711 1.00 12.72 112 GLY A C 1
ATOM 836 O O . GLY A 1 112 ? -0.557 9.888 3.486 1.00 12.21 112 GLY A O 1
ATOM 837 N N . THR A 1 113 ? -2.371 8.551 3.448 1.00 12.07 113 THR A N 1
ATOM 838 C CA . THR A 1 113 ? -3.256 9.556 2.884 1.00 12.54 113 THR A CA 1
ATOM 839 C C . THR A 1 113 ? -4.452 9.745 3.800 1.00 12.96 113 THR A C 1
ATOM 840 O O . THR A 1 113 ? -5.026 8.775 4.298 1.00 12.45 113 THR A O 1
ATOM 844 N N . VAL A 1 114 ? -4.812 11.003 4.030 1.00 12.63 114 VAL A N 1
ATOM 845 C CA . VAL A 1 114 ? -5.946 11.334 4.881 1.00 13.56 114 VAL A CA 1
ATOM 846 C C . VAL A 1 114 ? -7.068 11.960 4.078 1.00 13.78 114 VAL A C 1
ATOM 847 O O . VAL A 1 114 ? -6.873 12.427 2.951 1.00 13.99 114 VAL A O 1
ATOM 851 N N . PHE A 1 115 ? -8.249 11.958 4.683 1.00 14.85 115 PHE A N 1
ATOM 852 C CA . PHE A 1 115 ? -9.423 12.583 4.107 1.00 15.56 115 PHE A CA 1
ATOM 853 C C . PHE A 1 115 ? -9.595 13.820 4.983 1.00 16.42 115 PHE A C 1
ATOM 854 O O . PHE A 1 115 ? -9.608 13.715 6.211 1.00 17.53 115 PHE A O 1
ATOM 862 N N . ARG A 1 116 ? -9.687 14.988 4.357 1.00 17.29 116 ARG A N 1
ATOM 863 C CA . ARG A 1 116 ? -9.841 16.232 5.104 1.00 18.25 116 ARG A CA 1
ATOM 864 C C . ARG A 1 116 ? -11.317 16.494 5.363 1.00 20.45 116 ARG A C 1
ATOM 865 O O . ARG A 1 116 ? -12.108 16.626 4.429 1.00 20.76 116 ARG A O 1
ATOM 873 N N . LEU A 1 117 ? -11.676 16.558 6.641 1.00 22.30 117 LEU A N 1
ATOM 874 C CA . LEU A 1 117 ? -13.059 16.776 7.053 1.00 25.52 117 LEU A CA 1
ATOM 875 C C . LEU A 1 117 ? -13.504 18.225 6.880 1.00 27.42 117 LEU A C 1
ATOM 876 O O . LEU A 1 117 ? -12.638 19.092 6.649 1.00 28.62 117 LEU A O 1
#

Secondary structure (DSSP, 8-state):
---HHHHHTT-EEEEEETTEEEEEEE--GGGB-TTSSB-HHHHHHHHHHHHHHHHHTTS-EEEEEEEEEE-S---TT-EEEEEEEEEEE-SSEEEEEEEEEETTEEEEEEEEEEEE-

Sequence (117 aa):
MRDPFMEALGLKVLHLAPGEAVVAGEVRADHLNLHGTAHGGFLYALADSAFALASNTRGPAVALSCRMDYFRPLGAGARVEARAVEVNLSRRTATYRVEVVSEGKLVALFTGTVFRL

Radius of gyration: 13.57 Å; Cα contacts (8 Å, |Δi|>4): 282; chains: 1; bounding box: 34×36×29 Å

Nearest PDB structures (foldseek):
  1wlu-assembly1_A  TM=1.009E+00  e=7.018E-23  Thermus thermophilus HB8
  2dsl-assembly1_A  TM=1.004E+00  e=7.375E-22  Thermus thermophilus HB8
  2cy9-assembly1_B  TM=9.096E-01  e=1.856E-09  Mus musculus
  1ixl-assembly1_A  TM=9.232E-01  e=5.221E-08  Pyrococcus horikoshii
  4a12-assembly1_B  TM=8.984E-01  e=1.476E-07  Staphylococcus aureus

InterPro domains:
  IPR003736 Phenylacetic acid degradation-related domain [TIGR00369] (5-115)
  IPR006683 Thioesterase domain [PF03061] (35-105)
  IPR011973 Phenylacetic acid degradation protein PaaD [TIGR02286] (6-117)
  IPR029069 HotDog domain superfamily [SSF54637] (2-116)
  IPR052723 Acyl-coenzyme A thioesterase PaaI [PTHR42856] (3-117)

CATH classification: 3.10.129.10

Solvent-accessible surface area: 637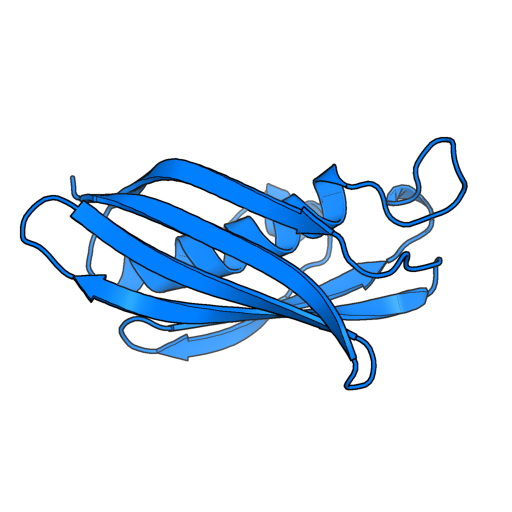0 Å² total; per-residue (Å²): 170,163,57,83,127,12,111,65,22,33,15,150,62,98,88,92,28,98,2,73,1,30,0,17,7,58,1,89,86,102,8,59,30,162,138,41,41,7,94,25,37,10,5,74,10,0,0,44,12,0,4,38,19,0,2,66,54,83,26,89,12,74,57,107,78,38,156,30,35,114,105,113,106,22,36,66,44,22,154,2,51,0,102,2,65,54,78,70,76,48,191,98,48,1,29,0,98,0,67,0,13,8,147,70,109,70,1,0,47,0,54,1,38,2,68,52,124